Protein AF-A0A674GZ92-F1 (afdb_monomer_lite)

pLDDT: mean 73.45, std 12.78, range [41.12, 87.69]

Secondary structure (DSSP, 8-state):
-HHHHHHHHHHHHHHHTS--SS------SSEEESS--TTSEEEE-GGGTTSEEEE------

Sequence (61 aa):
MRVLCVVFAVLLLLSLATPGHGQPKGFCDGYCAHACDETEEWSFNPYCEELHCCITGRKKK

Organism: Taeniopygia guttata (NCBI:txid59729)

Foldseek 3Di:
DVVVVVVVVVVVVVVVPPPPPDDDPFDLQADWAQDEPPQWDWDDGVRSPNTIRTHNPDPPD

Structure (mmCIF, N/CA/C/O backbone):
data_AF-A0A674GZ92-F1
#
_entry.id   AF-A0A674GZ92-F1
#
loop_
_atom_site.group_PDB
_atom_site.id
_atom_site.type_symbol
_atom_site.label_atom_id
_atom_site.label_alt_id
_atom_site.label_comp_id
_atom_site.label_asym_id
_atom_site.label_entity_id
_atom_site.label_seq_id
_atom_site.pdbx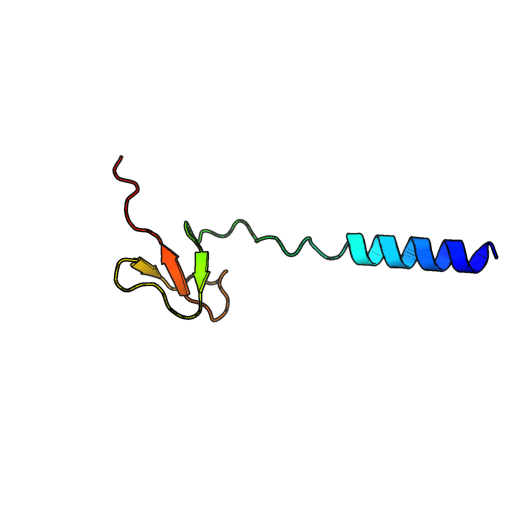_PDB_ins_code
_atom_site.Cartn_x
_atom_site.Cartn_y
_atom_site.Cartn_z
_atom_site.occupancy
_atom_site.B_iso_or_equiv
_atom_site.auth_seq_id
_atom_site.auth_comp_id
_atom_site.auth_asym_id
_atom_site.auth_atom_id
_atom_site.pdbx_PDB_model_num
ATOM 1 N N . MET A 1 1 ? -42.844 0.560 10.026 1.00 62.00 1 MET A N 1
ATOM 2 C CA . MET A 1 1 ? -41.960 1.352 9.137 1.00 62.00 1 MET A CA 1
ATOM 3 C C . MET A 1 1 ? -40.818 2.040 9.885 1.00 62.00 1 MET A C 1
ATOM 5 O O . MET A 1 1 ? -39.679 1.805 9.523 1.00 62.00 1 MET A O 1
ATOM 9 N N . ARG A 1 2 ? -41.072 2.811 10.956 1.00 74.38 2 ARG A N 1
ATOM 10 C CA . ARG A 1 2 ? -40.021 3.551 11.696 1.00 74.38 2 ARG A CA 1
ATOM 11 C C . ARG A 1 2 ? -38.886 2.688 12.268 1.00 74.38 2 ARG A C 1
ATOM 13 O O . ARG A 1 2 ? -37.738 3.098 12.213 1.00 74.38 2 ARG A O 1
ATOM 20 N N . VAL A 1 3 ? -39.197 1.492 12.771 1.00 80.06 3 VAL A N 1
ATOM 21 C CA . VAL A 1 3 ? -38.202 0.597 13.395 1.00 80.06 3 VAL A CA 1
ATOM 22 C C . VAL A 1 3 ? -37.154 0.117 12.387 1.00 80.06 3 VAL A C 1
ATOM 24 O O . VAL A 1 3 ? -35.967 0.150 12.682 1.00 80.06 3 VAL A O 1
ATOM 27 N N . LEU A 1 4 ? -37.575 -0.246 11.170 1.00 82.38 4 LEU A N 1
ATOM 28 C CA . LEU A 1 4 ? -36.660 -0.685 10.109 1.00 82.38 4 LEU A CA 1
ATOM 29 C C . LEU A 1 4 ? -35.705 0.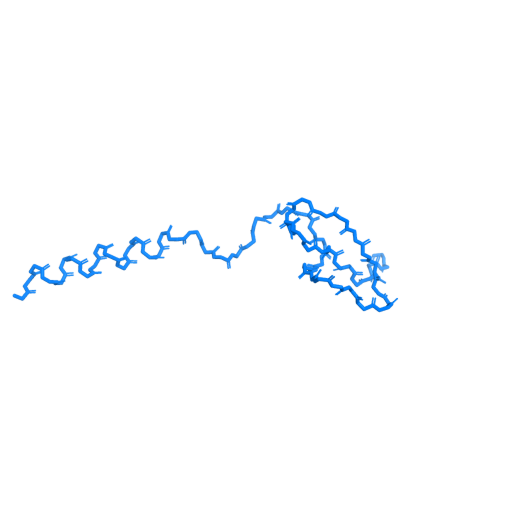438 9.690 1.00 82.38 4 LEU A C 1
ATOM 31 O O . LEU A 1 4 ? -34.528 0.181 9.467 1.00 82.38 4 LEU A O 1
ATOM 35 N N . CYS A 1 5 ? -36.184 1.685 9.656 1.00 81.56 5 CYS A N 1
ATOM 36 C CA . CYS A 1 5 ? -35.341 2.845 9.369 1.00 81.56 5 CYS A CA 1
ATOM 37 C C . CYS A 1 5 ? -34.258 3.048 10.435 1.00 81.56 5 CYS A C 1
ATOM 39 O O . CYS A 1 5 ? -33.119 3.341 10.089 1.00 81.56 5 CYS A O 1
ATOM 41 N N . VAL A 1 6 ? -34.594 2.867 11.717 1.00 84.50 6 VAL A N 1
ATOM 42 C CA . VAL A 1 6 ? -33.622 2.995 12.815 1.00 84.50 6 VAL A CA 1
ATOM 43 C C . VAL A 1 6 ? -32.569 1.891 12.734 1.00 84.50 6 VAL A C 1
ATOM 45 O O . VAL A 1 6 ? -31.381 2.182 12.821 1.00 84.50 6 VAL A O 1
ATOM 48 N N . VAL A 1 7 ? -32.982 0.644 12.493 1.00 84.88 7 VAL A N 1
ATOM 49 C CA . VAL A 1 7 ? -32.052 -0.487 12.334 1.00 84.88 7 VAL A CA 1
ATOM 50 C C . VAL A 1 7 ? -31.105 -0.255 11.155 1.00 84.88 7 VAL A C 1
ATOM 52 O O . VAL A 1 7 ? -29.899 -0.437 11.290 1.00 84.88 7 VAL A O 1
ATOM 55 N N . PHE A 1 8 ? -31.629 0.210 10.020 1.00 84.12 8 PHE A N 1
ATOM 56 C CA . PHE A 1 8 ? -30.818 0.489 8.837 1.00 84.12 8 PHE A CA 1
ATOM 57 C C . PHE A 1 8 ? -29.836 1.646 9.065 1.00 84.12 8 PHE A C 1
ATOM 59 O O . PHE A 1 8 ? -28.674 1.550 8.685 1.00 84.12 8 PHE A O 1
ATOM 66 N N . ALA A 1 9 ? -30.271 2.712 9.743 1.00 86.25 9 ALA A N 1
ATOM 67 C CA . ALA A 1 9 ? -29.408 3.838 10.094 1.00 86.25 9 ALA A CA 1
ATOM 68 C C . ALA A 1 9 ? -28.257 3.416 11.021 1.00 86.25 9 ALA A C 1
ATOM 70 O O . ALA A 1 9 ? -27.118 3.822 10.805 1.00 86.25 9 ALA A O 1
ATOM 71 N N . VAL A 1 10 ? -28.534 2.566 12.015 1.00 83.75 10 VAL A N 1
ATOM 72 C CA . VAL A 1 10 ? -27.505 2.025 12.914 1.00 83.75 10 VAL A CA 1
ATOM 73 C C . VAL A 1 10 ? -26.513 1.156 12.136 1.00 83.75 10 VAL A C 1
ATOM 75 O O . VAL A 1 10 ? -25.310 1.368 12.253 1.00 83.75 10 VAL A O 1
ATOM 78 N N . LEU A 1 11 ? -26.992 0.240 11.288 1.00 80.50 11 LEU A N 1
ATOM 79 C CA . LEU A 1 11 ? -26.125 -0.613 10.464 1.00 80.50 11 LEU A CA 1
ATOM 80 C C . LEU A 1 11 ? -25.218 0.203 9.535 1.00 80.50 11 LEU A C 1
ATOM 82 O O . LEU A 1 11 ? -24.022 -0.065 9.472 1.00 80.50 11 LEU A O 1
ATOM 86 N N . LEU A 1 12 ? -25.757 1.232 8.874 1.00 79.25 12 LEU A N 1
ATOM 87 C CA . LEU A 1 12 ? -24.973 2.126 8.021 1.00 79.25 12 LEU A CA 1
ATOM 88 C C . LEU A 1 12 ? -23.884 2.858 8.808 1.00 79.25 12 LEU A C 1
ATOM 90 O O . LEU A 1 12 ? -22.751 2.924 8.342 1.00 79.25 12 LEU A O 1
ATOM 94 N N . LEU A 1 13 ? -24.197 3.376 9.999 1.00 77.62 13 LEU A N 1
ATOM 95 C CA . LEU A 1 13 ? -23.213 4.039 10.862 1.00 77.62 13 LEU A CA 1
ATOM 96 C C . LEU A 1 13 ? -22.092 3.083 11.290 1.00 77.62 13 LEU A C 1
ATOM 98 O O . LEU A 1 13 ? -20.931 3.481 11.294 1.00 77.62 13 LEU A O 1
ATOM 102 N N . LEU A 1 14 ? -22.418 1.823 11.590 1.00 70.75 14 LEU A N 1
ATOM 103 C CA . LEU A 1 14 ? -21.426 0.782 11.876 1.00 70.75 14 LEU A CA 1
ATOM 104 C C . LEU A 1 14 ? -20.568 0.437 10.648 1.00 70.75 14 LEU A C 1
ATOM 106 O O . LEU A 1 14 ? -19.367 0.232 10.793 1.00 70.75 14 LEU A O 1
ATOM 110 N N . SER A 1 15 ? -21.145 0.416 9.442 1.00 67.75 15 SER A N 1
ATOM 111 C CA . SER A 1 15 ? -20.385 0.210 8.200 1.00 67.75 15 SER A CA 1
ATOM 112 C C . SER A 1 15 ? -19.488 1.402 7.856 1.00 67.75 15 SER A C 1
ATOM 114 O O . SER A 1 15 ? -18.353 1.201 7.442 1.00 67.75 15 SER A O 1
ATOM 116 N N . LEU A 1 16 ? -19.949 2.636 8.069 1.00 64.12 16 LEU A N 1
ATOM 117 C CA . LEU A 1 16 ? -19.148 3.863 7.930 1.00 64.12 16 LEU A CA 1
ATOM 118 C C . LEU A 1 16 ? -18.046 3.973 8.996 1.00 64.12 16 LEU A C 1
ATOM 120 O O . LEU A 1 16 ? -17.043 4.643 8.769 1.00 64.12 16 LEU A O 1
ATOM 124 N N . ALA A 1 17 ? -18.231 3.313 10.141 1.00 61.47 17 ALA A N 1
ATOM 125 C CA . ALA A 1 17 ? -17.229 3.167 11.190 1.00 61.47 17 ALA A CA 1
ATOM 126 C C . ALA A 1 17 ? -16.291 1.969 10.970 1.00 61.47 17 ALA A C 1
ATOM 128 O O . ALA A 1 17 ? -15.410 1.739 11.802 1.00 61.47 17 ALA A O 1
ATOM 129 N N . THR A 1 18 ? -16.426 1.220 9.862 1.00 58.16 18 THR A N 1
ATOM 130 C CA . THR A 1 18 ? -15.290 0.413 9.407 1.00 58.16 18 THR A CA 1
ATOM 131 C C . THR A 1 18 ? -14.161 1.397 9.116 1.00 58.16 18 THR A C 1
ATOM 133 O O . THR A 1 18 ? -14.396 2.387 8.416 1.00 58.16 18 THR A O 1
ATOM 136 N N . PRO A 1 19 ? -12.971 1.224 9.718 1.00 49.50 19 PRO A N 1
ATOM 137 C CA . PRO A 1 19 ? -11.854 2.109 9.440 1.00 49.50 19 PRO A CA 1
ATOM 138 C C . PRO A 1 19 ? -11.692 2.110 7.928 1.00 49.50 19 PRO A C 1
ATOM 140 O O . PRO A 1 19 ? -11.535 1.036 7.346 1.00 49.50 19 PRO A O 1
ATOM 143 N N . GLY A 1 20 ? -11.845 3.287 7.307 1.00 52.22 20 GLY A N 1
ATOM 144 C CA . GLY A 1 20 ? -11.699 3.439 5.868 1.00 52.22 20 GLY A CA 1
ATOM 145 C C . GLY A 1 20 ? -10.471 2.647 5.460 1.00 52.22 20 GLY A C 1
ATOM 146 O O . GLY A 1 20 ? -9.381 2.905 5.970 1.00 52.22 20 GLY A O 1
ATOM 147 N N . HIS A 1 21 ? -10.686 1.596 4.671 1.00 51.00 21 HIS A N 1
ATOM 148 C CA . HIS A 1 21 ? -9.635 0.694 4.237 1.00 51.00 21 HIS A CA 1
ATOM 149 C C . HIS A 1 21 ? -8.724 1.516 3.322 1.00 51.00 21 HIS A C 1
ATOM 151 O O . HIS A 1 21 ? -8.998 1.722 2.145 1.00 51.00 21 HIS A O 1
ATOM 157 N N . GLY A 1 22 ? -7.749 2.160 3.948 1.00 56.25 22 GLY A N 1
ATOM 158 C CA . GLY A 1 22 ? -7.168 3.406 3.472 1.00 56.25 22 GLY A CA 1
ATOM 159 C C . GLY A 1 22 ? -5.979 3.767 4.344 1.00 56.25 22 GLY A C 1
ATOM 160 O O . GLY A 1 22 ? -5.951 4.822 4.963 1.00 56.25 22 GLY A O 1
ATOM 161 N N . GLN A 1 23 ? -5.044 2.819 4.387 1.00 53.03 23 GLN A N 1
ATOM 162 C CA . GLN A 1 23 ? -3.655 2.922 4.821 1.00 53.03 23 GLN A CA 1
ATOM 163 C C . GLN A 1 23 ? -3.373 3.501 6.219 1.00 53.03 23 GLN A C 1
ATOM 165 O O . GLN A 1 23 ? -3.474 4.711 6.440 1.00 53.03 23 GLN A O 1
ATOM 170 N N . PRO A 1 24 ? -2.825 2.694 7.150 1.00 54.56 24 PRO A N 1
ATOM 171 C CA . PRO A 1 24 ? -1.978 3.263 8.185 1.00 54.56 24 PRO A CA 1
ATOM 172 C C . PRO A 1 24 ? -0.793 3.981 7.520 1.00 54.56 24 PRO A C 1
ATOM 174 O O . PRO A 1 24 ? -0.108 3.430 6.660 1.00 54.56 24 PRO A O 1
ATOM 177 N N . LYS A 1 25 ? -0.570 5.236 7.926 1.00 56.66 25 LYS A N 1
ATOM 178 C CA . LYS A 1 25 ? 0.574 6.101 7.586 1.00 56.66 25 LYS A CA 1
ATOM 179 C C . LYS A 1 25 ? 1.872 5.495 8.148 1.00 56.66 25 LYS A C 1
ATOM 181 O O . LYS A 1 25 ? 2.444 5.981 9.118 1.00 56.66 25 LYS A O 1
ATOM 186 N N . GLY A 1 26 ? 2.283 4.386 7.550 1.00 57.09 26 GLY A N 1
ATOM 187 C CA . GLY A 1 26 ? 3.334 3.489 8.000 1.00 57.09 26 GLY A CA 1
ATOM 188 C C . GLY A 1 26 ? 4.308 3.174 6.878 1.00 57.09 26 GLY A C 1
ATOM 189 O O . GLY A 1 26 ? 4.350 2.074 6.348 1.00 57.09 26 GLY A O 1
ATOM 190 N N . PHE A 1 27 ? 5.007 4.217 6.453 1.00 66.94 27 PHE A N 1
ATOM 191 C CA . PHE A 1 27 ? 6.253 4.238 5.688 1.00 66.94 27 PHE A CA 1
ATOM 192 C C . PHE A 1 27 ? 6.537 3.096 4.686 1.00 66.94 27 PHE A C 1
ATOM 194 O O . PHE A 1 27 ? 7.609 2.501 4.697 1.00 66.94 27 PHE A O 1
ATOM 201 N N . CYS A 1 28 ? 5.607 2.821 3.771 1.00 72.31 28 CYS A N 1
ATOM 202 C CA . CYS A 1 28 ? 6.005 2.424 2.423 1.00 72.31 28 CYS A CA 1
ATOM 203 C C . CYS A 1 28 ? 5.940 3.692 1.572 1.00 72.31 28 CYS A C 1
ATOM 205 O O . CYS A 1 28 ? 4.846 4.199 1.330 1.00 72.31 28 CYS A O 1
ATOM 207 N N . ASP A 1 29 ? 7.085 4.227 1.144 1.00 76.25 29 ASP A N 1
ATOM 208 C CA . ASP A 1 29 ? 7.182 5.414 0.268 1.00 76.25 29 ASP A CA 1
ATOM 209 C C . ASP A 1 29 ? 6.803 5.088 -1.201 1.00 76.25 29 ASP A C 1
ATOM 211 O O . ASP A 1 29 ? 7.308 5.680 -2.156 1.00 76.25 29 ASP A O 1
ATOM 215 N N . GLY A 1 30 ? 5.908 4.117 -1.380 1.00 80.69 30 GLY A N 1
ATOM 216 C CA . GLY A 1 30 ? 5.508 3.523 -2.646 1.00 80.69 30 GLY A CA 1
ATOM 217 C C . GLY A 1 30 ? 4.193 2.758 -2.495 1.00 80.69 30 GLY A C 1
ATOM 218 O O . GLY A 1 30 ? 3.257 3.257 -1.867 1.00 80.69 30 GLY A O 1
ATOM 219 N N . TYR A 1 31 ? 4.112 1.553 -3.056 1.00 81.38 31 TYR A N 1
ATOM 220 C CA . TYR A 1 31 ? 2.908 0.719 -3.005 1.00 81.38 31 TYR A CA 1
ATOM 221 C C . TYR A 1 31 ? 3.224 -0.713 -2.557 1.00 81.38 31 TYR A C 1
ATOM 223 O O . TYR A 1 31 ? 4.335 -1.198 -2.736 1.00 81.38 31 TYR A O 1
ATOM 231 N N . CYS A 1 32 ? 2.251 -1.389 -1.945 1.00 83.94 32 CYS A N 1
ATOM 232 C CA . CYS A 1 32 ? 2.396 -2.786 -1.541 1.00 83.94 32 CYS A CA 1
ATOM 233 C C . CYS A 1 32 ? 1.964 -3.712 -2.689 1.00 83.94 32 CYS A C 1
ATOM 235 O O . CYS A 1 32 ? 0.837 -3.586 -3.174 1.00 83.94 32 CYS A O 1
ATOM 237 N N . ALA A 1 33 ? 2.815 -4.654 -3.095 1.00 84.44 33 ALA A N 1
ATOM 238 C CA . ALA A 1 33 ? 2.500 -5.668 -4.103 1.00 84.44 33 ALA A CA 1
ATOM 239 C C . ALA A 1 33 ? 3.207 -7.005 -3.829 1.00 84.44 33 ALA A C 1
ATOM 241 O O . ALA A 1 33 ? 4.194 -7.071 -3.103 1.00 84.44 33 ALA A O 1
ATOM 242 N N . HIS A 1 34 ? 2.699 -8.099 -4.408 1.00 85.31 34 HIS A N 1
ATOM 243 C CA . HIS A 1 34 ? 3.300 -9.435 -4.258 1.00 85.31 34 HIS A CA 1
ATOM 244 C C . HIS A 1 34 ? 4.656 -9.563 -4.964 1.00 85.31 34 HIS A C 1
ATOM 246 O O . HIS A 1 34 ? 5.465 -10.406 -4.596 1.00 85.31 34 HIS A O 1
ATOM 252 N N . ALA A 1 35 ? 4.889 -8.742 -5.982 1.00 84.69 35 ALA A N 1
ATOM 253 C CA . ALA A 1 35 ? 6.151 -8.614 -6.687 1.00 84.69 35 ALA A CA 1
ATOM 254 C C . ALA A 1 35 ? 6.245 -7.180 -7.213 1.00 84.69 35 ALA A C 1
ATOM 256 O O . ALA A 1 35 ? 5.224 -6.601 -7.585 1.00 84.69 35 ALA A O 1
ATOM 257 N N . CYS A 1 36 ? 7.453 -6.628 -7.227 1.00 85.44 36 CYS A N 1
ATOM 258 C CA . CYS A 1 36 ? 7.729 -5.325 -7.819 1.00 85.44 36 CYS A CA 1
ATOM 259 C C . CYS A 1 36 ? 8.217 -5.498 -9.256 1.00 85.44 36 CYS A C 1
ATOM 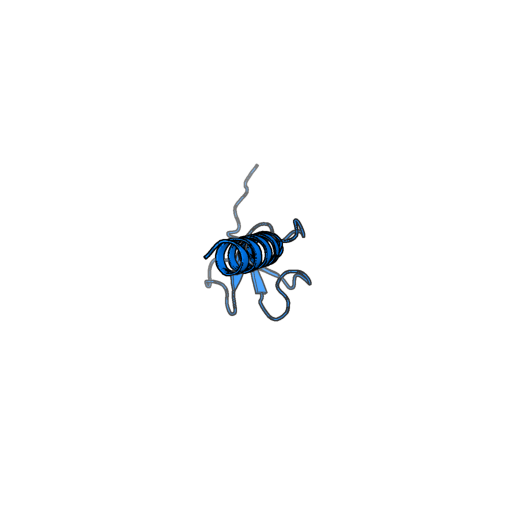261 O O . CYS A 1 36 ? 8.726 -6.567 -9.615 1.00 85.44 36 CYS A O 1
ATOM 263 N N . ASP A 1 37 ? 8.084 -4.451 -10.065 1.00 84.81 37 ASP A N 1
ATOM 264 C CA . ASP A 1 37 ? 8.673 -4.442 -11.401 1.00 84.81 37 ASP A CA 1
ATOM 265 C C . ASP A 1 37 ? 10.206 -4.530 -11.319 1.00 84.81 37 ASP A C 1
ATOM 267 O O . ASP A 1 37 ? 10.823 -4.090 -10.350 1.00 84.81 37 ASP A O 1
ATOM 271 N N . GLU A 1 38 ? 10.846 -5.062 -12.365 1.00 80.00 38 GLU A N 1
ATOM 272 C CA . GLU A 1 38 ? 12.310 -5.248 -12.414 1.00 80.00 38 GLU A CA 1
ATOM 273 C C . GLU A 1 38 ? 13.085 -3.933 -12.183 1.00 80.00 38 GLU A C 1
ATOM 275 O O . GLU A 1 38 ? 14.224 -3.933 -11.720 1.00 80.00 38 GLU A O 1
ATOM 280 N N . THR A 1 39 ? 12.454 -2.795 -12.485 1.00 81.19 39 THR A N 1
ATOM 281 C CA . THR A 1 39 ? 13.030 -1.452 -12.340 1.00 81.19 39 THR A CA 1
ATOM 282 C C . THR A 1 39 ? 12.782 -0.795 -10.981 1.00 81.19 39 THR A C 1
ATOM 284 O O . THR A 1 39 ? 13.256 0.321 -10.753 1.00 81.19 39 THR A O 1
ATOM 287 N N . GLU A 1 40 ? 12.007 -1.427 -10.105 1.00 83.50 40 GLU A N 1
ATOM 288 C CA . GLU A 1 40 ? 11.614 -0.879 -8.809 1.00 83.50 40 GLU A CA 1
ATOM 289 C C . GLU A 1 40 ? 12.446 -1.468 -7.671 1.00 83.50 40 GLU A C 1
ATOM 291 O O . GLU A 1 40 ? 12.874 -2.621 -7.705 1.00 83.50 40 GLU A O 1
ATOM 296 N N . GLU A 1 41 ? 12.673 -0.666 -6.632 1.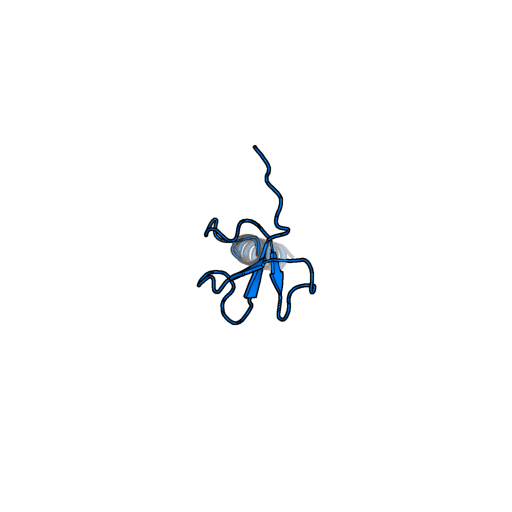00 84.75 41 GLU A N 1
ATOM 297 C CA . GLU A 1 41 ? 13.338 -1.141 -5.426 1.00 84.75 41 GLU A CA 1
ATOM 298 C C . GLU A 1 41 ? 12.295 -1.729 -4.480 1.00 84.75 41 GLU A C 1
ATOM 300 O O . GLU A 1 41 ? 11.313 -1.072 -4.134 1.00 84.75 41 GLU A O 1
ATOM 305 N N . TRP A 1 42 ? 12.502 -2.972 -4.062 1.00 83.94 42 TRP A N 1
ATOM 306 C CA . TRP A 1 42 ? 11.589 -3.663 -3.167 1.00 83.94 42 TRP A CA 1
ATOM 307 C C . TRP A 1 42 ? 12.149 -3.685 -1.743 1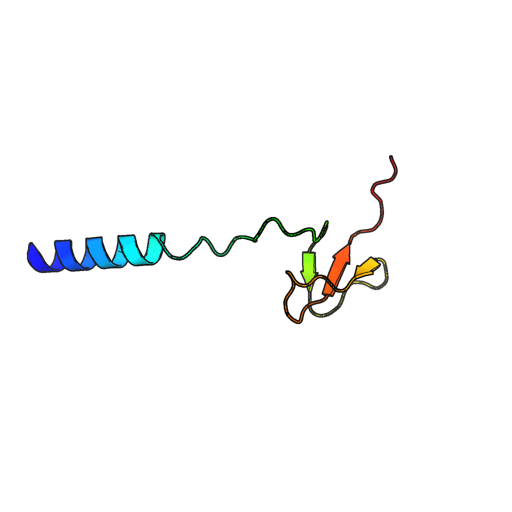.00 83.94 42 TRP A C 1
ATOM 309 O O . TRP A 1 42 ? 13.348 -3.847 -1.520 1.00 83.94 42 TRP A O 1
ATOM 319 N N . SER A 1 43 ? 11.271 -3.528 -0.756 1.00 81.75 43 SER A N 1
ATOM 320 C CA . SER A 1 43 ? 11.628 -3.588 0.662 1.00 81.75 43 SER A CA 1
ATOM 321 C C . SER A 1 43 ? 10.560 -4.320 1.470 1.00 81.75 43 SER A C 1
ATOM 323 O O . SER A 1 43 ? 9.378 -4.315 1.125 1.00 81.75 43 SER A O 1
ATOM 325 N N . PHE A 1 44 ? 10.968 -4.978 2.555 1.00 79.50 44 PHE A N 1
ATOM 326 C CA . PHE A 1 44 ? 10.021 -5.535 3.517 1.00 79.50 44 PHE A CA 1
ATOM 327 C C . PHE A 1 44 ? 9.536 -4.420 4.435 1.00 79.50 44 PHE A C 1
ATOM 329 O O . PHE A 1 44 ? 10.332 -3.817 5.155 1.00 79.50 44 PHE A O 1
ATOM 336 N N . ASN A 1 45 ? 8.231 -4.163 4.424 1.00 76.69 45 ASN A N 1
ATOM 337 C CA . ASN A 1 45 ? 7.616 -3.192 5.312 1.00 76.69 45 ASN A CA 1
ATOM 338 C C . ASN A 1 45 ? 6.516 -3.886 6.124 1.00 76.69 45 ASN A C 1
ATOM 340 O O . ASN A 1 45 ? 5.599 -4.433 5.513 1.00 76.69 45 ASN A O 1
ATOM 344 N N . PRO A 1 46 ? 6.543 -3.844 7.472 1.00 77.25 46 PRO A N 1
ATOM 345 C CA . PRO A 1 46 ? 5.527 -4.495 8.306 1.00 77.25 46 PRO A CA 1
ATOM 346 C C . PRO A 1 46 ? 4.095 -3.997 8.054 1.00 77.25 46 PRO A C 1
ATOM 348 O O . PRO A 1 46 ? 3.142 -4.638 8.479 1.00 77.25 46 PRO A O 1
AT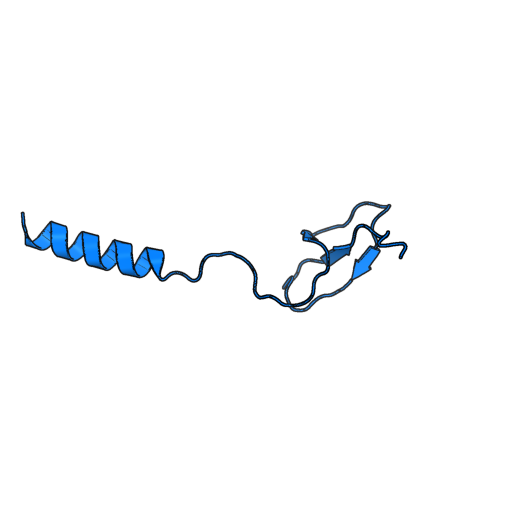OM 351 N N . TYR A 1 47 ? 3.925 -2.872 7.355 1.00 74.88 47 TYR A N 1
ATOM 352 C CA . TYR A 1 47 ? 2.615 -2.343 6.967 1.00 74.88 47 TYR A CA 1
ATOM 353 C C . TYR A 1 47 ? 2.059 -2.925 5.667 1.00 74.88 47 TYR A C 1
ATOM 355 O O . TYR A 1 47 ? 0.879 -2.740 5.390 1.00 74.88 47 TYR A O 1
ATOM 363 N N . CYS A 1 48 ? 2.889 -3.601 4.873 1.00 77.69 48 CYS A N 1
ATOM 364 C CA . CYS A 1 48 ? 2.442 -4.336 3.696 1.00 77.69 48 CYS A CA 1
ATOM 365 C C . CYS A 1 48 ? 2.036 -5.780 4.045 1.00 77.69 48 CYS A C 1
ATOM 367 O O . CYS A 1 48 ? 1.736 -6.549 3.142 1.00 77.69 48 CYS A O 1
ATOM 369 N N . GLU A 1 49 ? 1.997 -6.134 5.338 1.00 78.75 49 GLU A N 1
ATOM 370 C CA . GLU A 1 49 ? 1.680 -7.475 5.843 1.00 78.75 49 GLU A CA 1
ATOM 371 C C . GLU A 1 49 ? 2.590 -8.538 5.203 1.00 78.75 49 GLU A C 1
ATOM 373 O O . GLU A 1 49 ? 3.756 -8.653 5.578 1.00 78.75 49 GLU A O 1
ATOM 378 N N . GLU A 1 50 ? 2.074 -9.282 4.225 1.00 79.50 50 GLU A N 1
ATOM 379 C CA . GLU A 1 50 ? 2.782 -10.334 3.483 1.00 79.50 50 GLU A CA 1
ATOM 380 C C . GLU A 1 50 ? 3.281 -9.869 2.099 1.00 79.50 50 GLU A C 1
ATOM 382 O O . GLU A 1 50 ? 3.891 -10.640 1.359 1.00 79.50 50 GLU A O 1
ATOM 387 N N . LEU A 1 51 ? 3.014 -8.614 1.729 1.00 83.94 51 LEU A N 1
ATOM 388 C CA . LEU A 1 51 ? 3.394 -7.998 0.458 1.00 83.94 51 LEU A CA 1
ATOM 389 C C . LEU A 1 51 ? 4.732 -7.251 0.573 1.00 83.94 51 LEU A C 1
ATOM 391 O O . LEU A 1 51 ? 5.137 -6.787 1.642 1.00 83.94 51 LEU A O 1
ATOM 395 N N . HIS A 1 52 ? 5.396 -7.065 -0.564 1.00 85.12 52 HIS A N 1
ATOM 396 C CA . HIS A 1 52 ? 6.587 -6.231 -0.679 1.00 85.12 52 HIS A CA 1
ATOM 397 C C . HIS A 1 52 ? 6.199 -4.764 -0.873 1.00 85.12 52 HIS A C 1
ATOM 399 O O . HIS A 1 52 ? 5.258 -4.446 -1.598 1.00 85.12 52 HIS A O 1
ATOM 405 N N . CYS A 1 53 ? 6.944 -3.857 -0.245 1.00 86.88 53 CYS A N 1
ATOM 406 C CA . CYS A 1 53 ? 6.860 -2.432 -0.528 1.00 86.88 53 CYS A CA 1
ATOM 407 C C . CYS A 1 53 ? 7.713 -2.118 -1.759 1.00 86.88 53 CYS A C 1
ATOM 409 O O . CYS A 1 53 ? 8.943 -2.171 -1.691 1.00 86.88 53 CYS A O 1
ATOM 411 N N . CYS A 1 54 ? 7.051 -1.796 -2.863 1.00 87.69 54 CYS A N 1
ATOM 412 C CA . CYS A 1 54 ? 7.651 -1.421 -4.131 1.00 87.69 54 CYS A CA 1
ATOM 413 C C . CYS A 1 54 ? 7.810 0.093 -4.199 1.00 87.69 54 CYS A C 1
ATOM 415 O O . CYS A 1 54 ? 6.838 0.849 -4.108 1.00 87.69 54 CYS A O 1
ATOM 417 N N . ILE A 1 55 ? 9.052 0.535 -4.341 1.00 84.81 55 ILE A N 1
ATOM 418 C CA . ILE A 1 55 ? 9.432 1.937 -4.405 1.00 84.81 55 ILE A CA 1
ATOM 419 C C . ILE A 1 55 ? 9.923 2.205 -5.823 1.00 84.81 55 ILE A C 1
ATOM 421 O O . ILE A 1 55 ? 10.959 1.701 -6.261 1.00 84.81 55 ILE A O 1
ATOM 425 N N . THR A 1 56 ? 9.196 3.058 -6.542 1.00 78.50 56 THR A N 1
ATOM 426 C CA . THR A 1 56 ? 9.645 3.610 -7.821 1.00 78.50 56 THR A CA 1
ATOM 427 C C . THR A 1 56 ? 10.845 4.518 -7.553 1.00 78.50 56 THR A C 1
ATOM 429 O O . THR A 1 56 ? 10.709 5.709 -7.250 1.00 78.50 56 THR A O 1
ATOM 432 N N . GLY A 1 57 ? 12.046 3.949 -7.575 1.00 63.50 57 GLY A N 1
ATOM 433 C CA . GLY A 1 57 ? 13.273 4.645 -7.226 1.00 63.50 57 GLY A CA 1
ATOM 434 C C . GLY A 1 57 ? 13.628 5.729 -8.239 1.00 63.50 57 GLY A C 1
ATOM 435 O O . GLY A 1 57 ? 14.371 5.455 -9.169 1.00 63.50 57 GLY A O 1
ATOM 436 N N . ARG A 1 58 ? 13.156 6.968 -8.029 1.00 54.34 58 ARG A N 1
ATOM 437 C CA . ARG A 1 58 ? 13.921 8.229 -8.187 1.00 54.34 58 ARG A CA 1
ATOM 438 C C . ARG A 1 58 ? 13.166 9.413 -7.563 1.00 54.34 58 ARG A C 1
ATOM 440 O O . ARG A 1 58 ? 12.669 10.279 -8.277 1.00 54.34 58 ARG A O 1
ATOM 447 N N . LYS A 1 59 ? 13.235 9.584 -6.240 1.00 51.31 59 LYS A N 1
ATOM 448 C CA . LYS A 1 59 ? 13.347 10.955 -5.706 1.00 51.31 59 LYS A CA 1
ATOM 449 C C . LYS A 1 59 ? 14.807 11.391 -5.827 1.00 51.31 59 LYS A C 1
ATOM 451 O O . LYS A 1 59 ? 15.581 11.313 -4.879 1.00 51.31 59 LYS A O 1
ATOM 456 N N . LYS A 1 60 ? 15.222 11.794 -7.034 1.00 43.88 60 LYS A N 1
ATOM 457 C CA . LYS A 1 60 ? 16.446 12.592 -7.177 1.00 43.88 60 LYS A CA 1
ATOM 458 C C . LYS A 1 60 ? 16.110 14.034 -6.778 1.00 43.88 60 LYS A C 1
ATOM 460 O O . LYS A 1 60 ? 15.551 14.741 -7.604 1.00 43.88 60 LYS A O 1
ATOM 465 N N . LYS A 1 61 ? 16.564 14.401 -5.572 1.00 41.12 61 LYS A N 1
ATOM 466 C CA . LYS A 1 61 ? 16.653 15.744 -4.962 1.00 41.12 61 LYS A CA 1
ATOM 467 C C . LYS A 1 61 ? 15.348 16.463 -4.635 1.00 41.12 61 LYS A C 1
ATOM 469 O O . LYS A 1 61 ? 14.579 16.774 -5.561 1.00 41.12 61 LYS A O 1
#

Radius of gyration: 19.32 Å; chains: 1; bounding box: 59×26×26 Å